Protein AF-A0A653CMA5-F1 (afdb_monomer)

Secondary structure (DSSP, 8-state):
--------PPPPHHHHHHHHHHHHHHTT-S-HHHHHHHTGGG-S-HHHHHHHHHHHHHTHHHHHHHHHHHTHHHHTTTS-HHHHHHHHHHHHHS-S-----SHHHHHHHHTHHHHHHHHHHTTS----------PPP------PPP----------------------------

Organism: Callosobruchus maculatus (NCBI:txid64391)

Sequence (174 aa):
MFESKQPKRRLARLYKVAAIIAKEYSEGLGSIKQLVYAKRDKHPRIQALYALVNTLYQRKDEIQRLLKKTQLLESESRADPWVIKILITELLYGKKVLSGQTKIEQTIKGYEQIFKAHLSDSIEVPVKAVICLSSPKTQTSPKWPQCCTKALRCCQLTRNRLPRPSAFCCFSVF

Solvent-accessible surface area (backbone atoms only — not comparable to full-atom values): 11597 Å² total; per-residue (Å²): 133,83,80,76,78,72,70,94,51,77,78,61,68,66,54,58,53,36,21,52,44,48,50,42,44,75,72,62,78,54,54,70,67,58,52,46,60,75,42,41,92,80,43,85,63,49,69,61,42,45,52,53,46,50,52,41,63,77,41,43,70,60,54,52,50,50,45,64,74,64,44,54,64,71,81,42,68,89,54,61,70,49,44,52,55,52,53,53,38,34,46,75,74,55,80,58,66,76,88,53,67,32,70,69,46,40,52,55,56,69,43,45,64,59,55,52,51,56,54,57,66,67,63,70,65,84,76,74,76,82,77,80,76,84,76,85,87,83,88,83,85,83,88,82,84,86,83,87,84,90,83,84,88,81,84,83,87,78,89,86,82,89,80,88,86,90,79,91,79,88,87,80,90,132

pLDDT: mean 72.75, std 22.58, range [31.31, 95.81]

Mean predicted aligned error: 16.07 Å

Radius of gyration: 32.14 Å; Cα contacts (8 Å, |Δi|>4): 97; chains: 1; bounding box: 60×96×65 Å

Foldseek 3Di:
DPPPPQPQDDDDLLLVLLLVLLVCVVVVVDDSLVSLVVCCVSDVCSVVSSVLSVQLVVCVVLLVVLCVVVVVCVVCVPDDPSSLSSLLSCCPPNPVDDPCNHPSNVVSVVCSVVSVVVVVVVPPDPPPDPPDPPDDDDDDDDDDDDDDDDDDDDDDDDDDDDDDDDDDDDDDDD

Structure (mmCIF, N/CA/C/O backbone):
data_AF-A0A653CMA5-F1
#
_entry.id   AF-A0A653CMA5-F1
#
loop_
_atom_site.group_PDB
_atom_site.id
_atom_site.type_symbol
_atom_site.label_atom_id
_atom_site.label_alt_id
_atom_site.label_comp_id
_atom_site.label_asym_id
_atom_site.label_entity_id
_atom_site.label_seq_id
_atom_site.pdbx_PDB_ins_code
_atom_site.Cartn_x
_atom_site.Cartn_y
_atom_site.Cartn_z
_atom_site.occupancy
_atom_site.B_iso_or_equiv
_atom_site.auth_seq_id
_atom_site.auth_comp_id
_atom_site.auth_asym_id
_atom_site.auth_atom_id
_atom_site.pdbx_PDB_model_num
ATOM 1 N N . MET A 1 1 ? 6.254 25.651 26.581 1.00 41.69 1 MET A N 1
ATOM 2 C CA . MET A 1 1 ? 5.840 24.591 25.636 1.00 41.69 1 MET A CA 1
ATOM 3 C C . MET A 1 1 ? 6.745 24.670 24.417 1.00 41.69 1 MET A C 1
ATOM 5 O O . MET A 1 1 ? 6.652 25.636 23.674 1.00 41.69 1 MET A O 1
ATOM 9 N N . PHE A 1 2 ? 7.687 23.738 24.262 1.00 43.44 2 PHE A N 1
ATOM 10 C CA . PHE A 1 2 ? 8.513 23.672 23.054 1.00 43.44 2 PHE A CA 1
ATOM 11 C C . PHE A 1 2 ? 7.714 22.950 21.971 1.00 43.44 2 PHE A C 1
ATOM 13 O O . PHE A 1 2 ? 7.628 21.724 21.969 1.00 43.44 2 PHE A O 1
ATOM 20 N N . GLU A 1 3 ? 7.118 23.721 21.064 1.00 57.62 3 GLU A N 1
ATOM 21 C CA . GLU A 1 3 ? 6.621 23.209 19.790 1.00 57.62 3 GLU A CA 1
ATOM 22 C C . GLU A 1 3 ? 7.835 22.656 19.030 1.00 57.62 3 GLU A C 1
ATOM 24 O O . GLU A 1 3 ? 8.619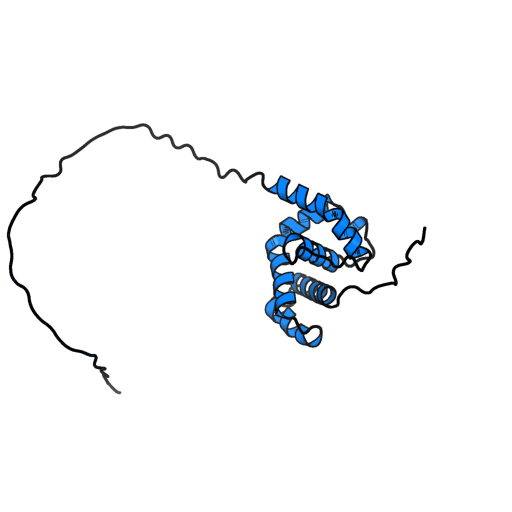 23.395 18.427 1.00 57.62 3 GLU A O 1
ATOM 29 N N . SER A 1 4 ? 8.074 21.349 19.148 1.00 55.41 4 SER A N 1
ATOM 30 C CA . SER A 1 4 ? 9.191 20.692 18.478 1.00 55.41 4 SER A CA 1
ATOM 31 C C . SER A 1 4 ? 8.911 20.691 16.978 1.00 55.41 4 SER A C 1
ATOM 33 O O . SER A 1 4 ? 8.227 19.819 16.447 1.00 55.41 4 SER A O 1
ATOM 35 N N . LYS A 1 5 ? 9.431 21.713 16.285 1.00 54.72 5 LYS A N 1
ATOM 36 C CA . LYS A 1 5 ? 9.438 21.818 14.823 1.00 54.72 5 LYS A CA 1
ATOM 37 C C . LYS A 1 5 ? 10.124 20.571 14.264 1.00 54.72 5 LYS A C 1
ATOM 39 O O . LYS A 1 5 ? 11.346 20.511 14.152 1.00 54.72 5 LYS A O 1
ATOM 44 N N . GLN A 1 6 ? 9.332 19.548 13.951 1.00 60.69 6 GLN A N 1
ATOM 45 C CA . GLN A 1 6 ? 9.844 18.315 13.372 1.00 60.69 6 GLN A CA 1
ATOM 46 C C . GLN A 1 6 ? 10.522 18.672 12.042 1.00 60.69 6 GLN A C 1
ATOM 48 O O . GLN A 1 6 ? 9.895 19.326 11.197 1.00 60.69 6 GLN A O 1
ATOM 53 N N . PRO A 1 7 ? 11.797 18.296 11.831 1.00 58.75 7 PRO A N 1
ATOM 54 C CA . PRO A 1 7 ? 12.477 18.581 10.578 1.00 58.75 7 PRO A CA 1
ATOM 55 C C . PRO A 1 7 ? 11.685 17.955 9.429 1.00 58.75 7 PRO A C 1
ATOM 57 O O . PRO A 1 7 ? 11.142 16.858 9.570 1.00 58.75 7 PRO A O 1
ATOM 60 N N . LYS A 1 8 ? 11.614 18.647 8.284 1.00 63.66 8 LYS A N 1
ATOM 61 C CA . LYS A 1 8 ? 10.896 18.194 7.080 1.00 63.66 8 LYS A CA 1
ATOM 62 C C . LYS A 1 8 ? 11.462 16.851 6.605 1.00 63.66 8 LYS A C 1
ATOM 64 O O . LYS A 1 8 ? 12.399 16.795 5.809 1.00 63.66 8 LYS A O 1
ATOM 69 N N . ARG A 1 9 ? 10.904 15.753 7.113 1.00 73.06 9 ARG A N 1
ATOM 70 C CA . ARG A 1 9 ? 11.406 14.402 6.874 1.00 73.06 9 ARG A CA 1
ATOM 71 C C . ARG A 1 9 ? 10.768 13.821 5.616 1.00 73.06 9 ARG A C 1
ATOM 73 O O . ARG A 1 9 ? 9.583 14.010 5.347 1.00 73.06 9 ARG A O 1
ATOM 80 N N . ARG A 1 10 ? 11.582 13.152 4.796 1.00 75.31 10 ARG A N 1
ATOM 81 C CA . ARG A 1 10 ? 11.142 12.542 3.533 1.00 75.31 10 ARG A CA 1
ATOM 82 C C . ARG A 1 10 ? 10.562 11.153 3.805 1.00 75.31 10 ARG A C 1
ATOM 84 O O . ARG A 1 10 ? 11.148 10.390 4.564 1.00 75.31 10 ARG A O 1
ATOM 91 N N . LEU A 1 11 ? 9.453 10.827 3.137 1.00 81.44 11 LEU A N 1
ATOM 92 C CA . LEU A 1 11 ? 8.853 9.487 3.154 1.00 81.44 11 LEU A CA 1
ATOM 93 C C . LEU A 1 11 ? 9.876 8.409 2.776 1.00 81.44 11 LEU A C 1
ATOM 95 O O . LEU A 1 11 ? 10.714 8.630 1.890 1.00 81.44 11 LEU A O 1
ATOM 99 N N . ALA A 1 12 ? 9.759 7.237 3.405 1.00 85.81 12 ALA A N 1
ATOM 100 C CA . ALA A 1 12 ? 10.627 6.099 3.137 1.00 85.81 12 ALA A CA 1
ATOM 101 C C . ALA A 1 12 ? 10.606 5.714 1.647 1.00 85.81 12 ALA A C 1
ATOM 103 O O . ALA A 1 12 ? 9.557 5.680 0.999 1.00 85.81 12 ALA A O 1
ATOM 104 N N . ARG A 1 13 ? 11.788 5.389 1.103 1.00 89.00 13 ARG A N 1
ATOM 105 C CA . ARG A 1 13 ? 11.961 5.032 -0.318 1.00 89.00 13 ARG A CA 1
ATOM 106 C C . ARG A 1 13 ? 11.077 3.855 -0.735 1.00 89.00 13 ARG A C 1
ATOM 108 O O . ARG A 1 13 ? 10.571 3.852 -1.850 1.00 89.00 13 ARG A O 1
ATOM 115 N N . LEU A 1 14 ? 10.872 2.904 0.173 1.00 91.12 14 LEU A N 1
ATOM 116 C CA . LEU A 1 14 ? 10.056 1.713 -0.040 1.00 91.12 14 LEU A CA 1
ATOM 117 C C . LEU A 1 14 ? 8.625 2.063 -0.474 1.00 91.12 14 LEU A C 1
ATOM 119 O O . LEU A 1 14 ? 8.187 1.592 -1.519 1.00 91.12 14 LEU A O 1
ATOM 123 N N . TYR A 1 15 ? 7.931 2.942 0.257 1.00 91.69 15 TYR A N 1
ATOM 124 C CA . TYR A 1 15 ? 6.544 3.305 -0.060 1.00 91.69 15 TYR A CA 1
ATOM 125 C C . TYR A 1 15 ? 6.428 4.068 -1.379 1.00 91.69 15 TYR A C 1
ATOM 127 O O . TYR A 1 15 ? 5.500 3.834 -2.146 1.00 91.69 15 TYR A O 1
ATOM 135 N N . LYS A 1 16 ? 7.406 4.929 -1.687 1.00 92.00 16 LYS A N 1
ATOM 136 C CA . LYS A 1 16 ? 7.440 5.651 -2.967 1.00 92.00 16 LYS A CA 1
ATOM 137 C C . LYS A 1 16 ? 7.598 4.701 -4.150 1.00 92.00 16 LYS A C 1
ATOM 139 O O . LYS A 1 16 ? 6.896 4.838 -5.142 1.00 92.00 16 LYS A O 1
ATOM 144 N N . VAL A 1 17 ? 8.515 3.738 -4.049 1.00 94.50 17 VAL A N 1
ATOM 145 C CA . VAL A 1 17 ? 8.728 2.746 -5.113 1.00 94.50 17 VAL A CA 1
ATOM 146 C C . VAL A 1 17 ? 7.498 1.850 -5.263 1.00 94.50 17 VAL A C 1
ATOM 148 O O . VAL A 1 17 ? 7.065 1.620 -6.388 1.00 94.50 17 VAL A O 1
ATOM 151 N N . ALA A 1 18 ? 6.897 1.413 -4.153 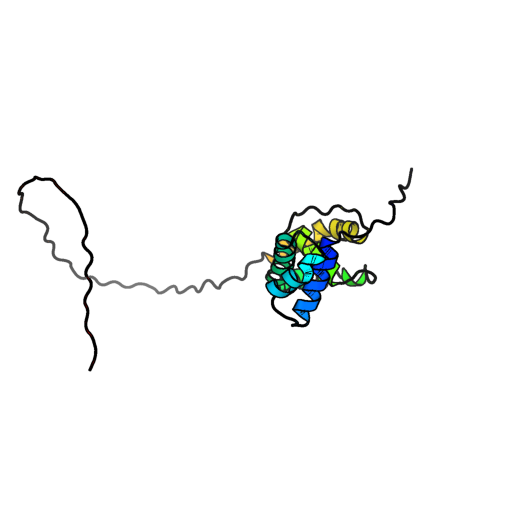1.00 94.81 18 ALA A N 1
ATOM 152 C CA . ALA A 1 18 ? 5.668 0.624 -4.171 1.00 94.81 18 ALA A CA 1
ATOM 153 C C . ALA A 1 18 ? 4.502 1.372 -4.836 1.00 94.81 18 ALA A C 1
ATOM 155 O O . ALA A 1 18 ? 3.796 0.784 -5.648 1.00 94.81 18 ALA A O 1
ATOM 156 N N . ALA A 1 19 ? 4.335 2.668 -4.554 1.00 95.19 19 ALA A N 1
ATOM 157 C CA . ALA A 1 19 ? 3.304 3.495 -5.179 1.00 95.19 19 ALA A CA 1
ATOM 158 C C . ALA A 1 19 ? 3.484 3.600 -6.700 1.00 95.19 19 ALA A C 1
ATOM 160 O O . ALA A 1 19 ? 2.514 3.464 -7.441 1.00 95.19 19 ALA A O 1
ATOM 161 N N . ILE A 1 20 ? 4.725 3.764 -7.174 1.00 95.12 20 ILE A N 1
ATOM 162 C CA . ILE A 1 20 ? 5.018 3.788 -8.614 1.00 95.12 20 ILE A CA 1
ATOM 163 C C . ILE A 1 20 ? 4.670 2.439 -9.256 1.00 95.12 20 ILE A C 1
ATOM 165 O O . ILE A 1 20 ? 4.009 2.420 -10.284 1.00 95.12 20 ILE A O 1
ATOM 169 N N . ILE A 1 21 ? 5.067 1.319 -8.641 1.00 95.81 21 ILE A N 1
ATOM 170 C CA . ILE A 1 21 ? 4.743 -0.025 -9.151 1.00 95.81 21 ILE A CA 1
ATOM 171 C C . ILE A 1 21 ? 3.227 -0.242 -9.181 1.00 95.81 21 ILE A C 1
ATOM 173 O O . ILE A 1 21 ? 2.699 -0.782 -10.149 1.00 95.81 21 ILE A O 1
ATOM 177 N N . ALA A 1 22 ? 2.519 0.179 -8.130 1.00 95.50 22 ALA A N 1
ATOM 178 C CA . ALA A 1 22 ? 1.069 0.072 -8.075 1.00 95.50 22 ALA A CA 1
ATOM 179 C C . ALA A 1 22 ? 0.419 0.872 -9.209 1.00 95.50 22 ALA A C 1
ATOM 181 O O . ALA A 1 22 ? -0.458 0.340 -9.881 1.00 95.50 22 ALA A O 1
ATOM 182 N N . LYS A 1 23 ? 0.888 2.096 -9.470 1.00 95.62 23 LYS A N 1
ATOM 183 C CA . LYS A 1 23 ? 0.424 2.911 -10.595 1.00 95.62 23 LYS A CA 1
ATOM 184 C C . LYS A 1 23 ? 0.676 2.222 -11.944 1.00 95.62 23 LYS A C 1
ATOM 186 O O . LYS A 1 23 ? -0.266 2.044 -12.703 1.00 95.62 23 LYS A O 1
ATOM 191 N N . GLU A 1 24 ? 1.899 1.759 -12.194 1.00 95.31 24 GLU A N 1
ATOM 192 C CA . GLU A 1 24 ? 2.281 1.081 -13.446 1.00 95.31 24 GLU A CA 1
ATOM 193 C C . GLU A 1 24 ? 1.477 -0.204 -13.690 1.00 95.31 24 GLU A C 1
ATOM 195 O O . GLU A 1 24 ? 1.094 -0.510 -14.818 1.00 95.31 24 GLU A O 1
ATOM 200 N N . TYR A 1 25 ? 1.171 -0.947 -12.624 1.00 95.38 25 TYR A N 1
ATOM 201 C CA . TYR A 1 25 ? 0.299 -2.114 -12.716 1.00 95.38 25 TYR A CA 1
ATOM 202 C C . TYR A 1 25 ? -1.148 -1.725 -13.039 1.00 95.38 25 TYR A C 1
ATOM 204 O O . TYR A 1 25 ? -1.798 -2.398 -13.834 1.00 95.38 25 TYR A O 1
ATOM 212 N N . SER A 1 26 ? -1.649 -0.627 -12.463 1.00 94.12 26 SER A N 1
ATOM 213 C CA . SER A 1 26 ? -2.984 -0.107 -12.782 1.00 94.12 26 SER A CA 1
ATOM 214 C C . SER A 1 26 ? -3.098 0.366 -14.231 1.00 94.12 26 SER A C 1
ATOM 216 O O . SER A 1 26 ? -4.195 0.352 -14.778 1.00 94.12 26 SER A O 1
ATOM 218 N N . GLU A 1 27 ? -1.990 0.795 -14.833 1.00 94.56 27 GLU A N 1
ATOM 219 C CA . GLU A 1 27 ? -1.891 1.196 -16.241 1.00 94.56 27 GLU A CA 1
ATOM 220 C C . GLU A 1 27 ? -1.719 -0.009 -17.187 1.00 94.56 27 GLU A C 1
ATOM 222 O O . GLU A 1 27 ? -1.778 0.152 -18.401 1.00 94.56 27 GLU A O 1
ATOM 227 N N . GLY A 1 28 ? -1.539 -1.225 -16.655 1.00 93.12 28 GLY A N 1
ATOM 228 C CA . GLY A 1 28 ? -1.433 -2.453 -17.449 1.00 93.12 28 GLY A CA 1
ATOM 229 C C . GLY A 1 28 ? -0.047 -2.719 -18.043 1.00 93.12 28 GLY A C 1
ATOM 230 O O . GLY A 1 28 ? 0.076 -3.536 -18.950 1.00 93.12 28 GLY A O 1
ATOM 231 N N . LEU A 1 29 ? 1.011 -2.083 -17.527 1.00 91.94 29 LEU A N 1
ATOM 232 C CA . LEU A 1 29 ? 2.373 -2.181 -18.076 1.00 91.94 29 LEU A CA 1
ATOM 233 C C . LEU A 1 29 ? 3.054 -3.551 -17.870 1.00 91.94 29 LEU A C 1
ATOM 235 O O . LEU A 1 29 ? 4.158 -3.772 -18.364 1.00 91.94 29 LEU A O 1
ATOM 239 N N . GLY A 1 30 ? 2.432 -4.477 -17.133 1.00 92.62 30 GLY A N 1
ATOM 240 C CA . GLY A 1 30 ? 2.934 -5.839 -16.954 1.00 92.62 30 GLY A CA 1
ATOM 241 C C . GLY A 1 30 ? 2.445 -6.513 -15.674 1.00 92.62 30 GLY A C 1
ATOM 242 O O . GLY A 1 30 ? 1.593 -5.996 -14.952 1.00 92.62 30 GLY A O 1
ATOM 243 N N . SER A 1 31 ? 3.006 -7.685 -15.366 1.00 94.44 31 SER A N 1
ATOM 244 C CA . SER A 1 31 ? 2.698 -8.394 -14.118 1.00 94.44 31 SER A CA 1
ATOM 245 C C . SER A 1 31 ? 3.405 -7.770 -12.906 1.00 94.44 31 SER A C 1
ATOM 247 O O . SER A 1 31 ? 4.514 -7.241 -13.015 1.00 94.44 31 SER A O 1
ATOM 249 N N . ILE A 1 32 ? 2.814 -7.906 -11.710 1.00 94.25 32 ILE A N 1
ATOM 250 C CA . ILE A 1 32 ? 3.384 -7.368 -10.457 1.00 94.25 32 ILE A CA 1
ATOM 251 C C . ILE A 1 32 ? 4.825 -7.856 -10.248 1.00 94.25 32 ILE A C 1
ATOM 253 O O . ILE A 1 32 ? 5.694 -7.074 -9.871 1.00 94.25 32 ILE A O 1
ATOM 257 N N . LYS A 1 33 ? 5.104 -9.139 -10.521 1.00 93.94 33 LYS A N 1
ATOM 258 C CA . LYS A 1 33 ? 6.454 -9.702 -10.371 1.00 93.94 33 LYS A CA 1
ATOM 259 C C . LYS A 1 33 ? 7.448 -8.980 -11.282 1.00 93.94 33 LYS A C 1
ATOM 261 O O . LYS A 1 33 ? 8.463 -8.500 -10.788 1.00 93.94 33 LYS A O 1
ATOM 266 N N . GLN A 1 34 ? 7.140 -8.851 -12.574 1.00 95.81 34 GLN A N 1
ATOM 267 C CA . GLN A 1 34 ? 8.016 -8.180 -13.543 1.00 95.81 34 GLN A CA 1
ATOM 268 C C . GLN A 1 34 ? 8.305 -6.730 -13.140 1.00 95.81 34 GLN A C 1
ATOM 270 O O . GLN A 1 34 ? 9.468 -6.336 -13.094 1.00 95.81 34 GLN A O 1
ATOM 275 N N . LEU A 1 35 ? 7.273 -5.967 -12.767 1.00 95.06 35 LEU A N 1
ATOM 276 C CA . LEU A 1 35 ? 7.422 -4.565 -12.364 1.00 95.06 35 LEU A CA 1
ATOM 277 C C . LEU A 1 35 ? 8.270 -4.408 -11.094 1.00 95.06 35 LEU A C 1
ATOM 279 O O . LEU A 1 35 ? 9.089 -3.495 -10.991 1.00 95.06 35 LEU A O 1
ATOM 283 N N . VAL A 1 36 ? 8.120 -5.319 -10.130 1.00 95.12 36 VAL A N 1
ATOM 284 C CA . VAL A 1 36 ? 8.928 -5.318 -8.905 1.00 95.12 36 VAL A CA 1
ATOM 285 C C . VAL A 1 36 ? 10.397 -5.642 -9.211 1.00 95.12 36 VAL A C 1
ATOM 287 O O . VAL A 1 36 ? 11.284 -4.951 -8.707 1.00 95.12 36 VAL A O 1
ATOM 290 N N . TYR A 1 37 ? 10.672 -6.641 -10.057 1.00 93.81 37 TYR A N 1
ATOM 291 C CA . TYR A 1 37 ? 12.044 -6.984 -10.455 1.00 93.81 37 TYR A CA 1
ATOM 292 C C . TYR A 1 37 ? 12.704 -5.885 -11.297 1.00 93.81 37 TYR A C 1
ATOM 294 O O . TYR A 1 37 ? 13.875 -5.589 -11.075 1.00 93.81 37 TYR A O 1
ATOM 302 N N . ALA A 1 38 ? 11.953 -5.206 -12.169 1.00 92.94 38 ALA A N 1
ATOM 303 C CA . ALA A 1 38 ? 12.442 -4.063 -12.944 1.00 92.94 38 ALA A CA 1
ATOM 304 C C . ALA A 1 38 ? 12.876 -2.874 -12.063 1.00 92.94 38 ALA A C 1
ATOM 306 O O . ALA A 1 38 ? 13.652 -2.022 -12.485 1.00 92.94 38 ALA A O 1
ATOM 307 N N . LYS A 1 39 ? 12.386 -2.795 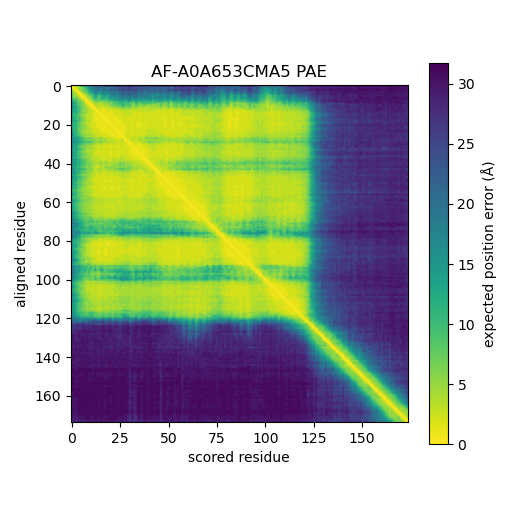-10.819 1.00 92.06 39 LYS A N 1
ATOM 308 C CA . LYS A 1 39 ? 12.717 -1.726 -9.859 1.00 92.06 39 LYS A CA 1
ATOM 309 C C . LYS A 1 39 ? 13.747 -2.166 -8.817 1.00 92.06 39 LYS A C 1
ATOM 311 O O . LYS A 1 39 ? 13.950 -1.438 -7.841 1.00 92.06 39 LYS A O 1
ATOM 316 N N . ARG A 1 40 ? 14.400 -3.320 -9.002 1.00 89.12 40 ARG A N 1
ATOM 317 C CA . ARG A 1 40 ? 15.391 -3.879 -8.065 1.00 89.12 40 ARG A CA 1
ATOM 318 C C . ARG A 1 40 ? 16.501 -2.886 -7.717 1.00 89.12 40 ARG A C 1
ATOM 320 O O . ARG A 1 40 ? 16.865 -2.779 -6.549 1.00 89.12 40 ARG A O 1
ATOM 327 N N . ASP A 1 41 ? 16.957 -2.096 -8.684 1.00 87.69 41 ASP A N 1
ATOM 328 C CA . ASP A 1 41 ? 18.027 -1.108 -8.477 1.00 87.69 41 ASP A CA 1
ATOM 329 C C . ASP A 1 41 ? 17.596 0.045 -7.557 1.00 87.69 41 ASP A C 1
ATOM 331 O O . ASP A 1 41 ? 18.411 0.686 -6.893 1.00 87.69 41 ASP A O 1
ATOM 335 N N . LYS A 1 42 ? 16.285 0.310 -7.460 1.00 88.06 42 LYS A N 1
ATOM 336 C CA . LYS A 1 42 ? 15.749 1.396 -6.628 1.00 88.06 42 LYS A CA 1
ATOM 337 C C . LYS A 1 42 ? 15.663 1.017 -5.155 1.00 88.06 42 LYS A C 1
ATOM 339 O O . LYS A 1 42 ? 15.752 1.917 -4.308 1.00 88.06 42 LYS A O 1
ATOM 344 N N . HIS A 1 43 ? 15.441 -0.262 -4.838 1.00 87.31 43 HIS A N 1
ATOM 345 C CA . HIS A 1 43 ? 15.305 -0.731 -3.461 1.00 87.31 43 HIS A CA 1
ATOM 346 C C . HIS A 1 43 ? 15.658 -2.224 -3.301 1.00 87.31 43 HIS A C 1
ATOM 348 O O . HIS A 1 43 ? 15.050 -3.067 -3.958 1.00 87.31 43 HIS A O 1
ATOM 354 N N . PRO A 1 44 ? 16.532 -2.589 -2.342 1.00 88.62 44 PRO A N 1
ATOM 355 C CA . PRO A 1 44 ? 17.017 -3.965 -2.201 1.00 88.62 44 PRO A CA 1
ATOM 356 C C . PRO A 1 44 ? 15.966 -4.947 -1.656 1.00 88.62 44 PRO A C 1
ATOM 358 O O . PRO A 1 44 ? 16.048 -6.147 -1.904 1.00 88.62 44 PRO A O 1
ATOM 361 N N . ARG A 1 45 ? 14.951 -4.476 -0.911 1.00 91.12 45 ARG A N 1
ATOM 362 C CA . ARG A 1 45 ? 13.907 -5.350 -0.331 1.00 91.12 45 ARG A CA 1
ATOM 363 C C . ARG A 1 45 ? 12.781 -5.635 -1.328 1.00 91.12 45 ARG A C 1
ATOM 365 O O . ARG A 1 45 ? 11.686 -5.092 -1.202 1.00 91.12 45 ARG A O 1
ATOM 372 N N . ILE A 1 46 ? 13.066 -6.494 -2.299 1.00 92.94 46 ILE A N 1
ATOM 373 C CA . ILE A 1 46 ? 12.144 -6.889 -3.377 1.00 92.94 46 ILE A CA 1
ATOM 374 C C . ILE A 1 46 ? 10.903 -7.600 -2.815 1.00 92.94 46 ILE A C 1
ATOM 376 O O . ILE A 1 46 ? 9.776 -7.267 -3.171 1.00 92.94 46 ILE A O 1
ATOM 380 N N . GLN A 1 47 ? 11.099 -8.532 -1.878 1.00 91.94 47 GLN A N 1
ATOM 381 C CA . GLN A 1 47 ? 10.009 -9.308 -1.272 1.00 91.94 47 GLN A CA 1
ATOM 382 C C . GLN A 1 47 ? 8.984 -8.418 -0.558 1.00 91.94 47 GLN A C 1
ATOM 384 O O . GLN A 1 47 ? 7.784 -8.634 -0.687 1.00 91.94 47 GLN A O 1
ATOM 389 N N . ALA A 1 48 ? 9.452 -7.382 0.146 1.00 91.38 48 ALA A N 1
ATOM 390 C CA . ALA A 1 48 ? 8.575 -6.440 0.837 1.00 91.38 48 ALA A CA 1
ATOM 391 C C . ALA A 1 48 ? 7.747 -5.596 -0.146 1.00 91.38 48 ALA A C 1
ATOM 393 O O . ALA A 1 48 ? 6.567 -5.365 0.098 1.00 91.38 48 ALA A O 1
ATOM 394 N N . LEU A 1 49 ? 8.345 -5.168 -1.266 1.00 93.75 49 LEU A N 1
ATOM 395 C CA . LEU A 1 49 ? 7.621 -4.457 -2.325 1.00 93.75 49 LEU A CA 1
ATOM 396 C C . LEU A 1 49 ? 6.553 -5.348 -2.959 1.00 93.75 49 LEU A C 1
ATOM 398 O O . LEU A 1 49 ? 5.414 -4.918 -3.112 1.00 93.75 49 LEU A O 1
ATOM 402 N N . TYR A 1 50 ? 6.915 -6.591 -3.287 1.00 94.56 50 TYR A N 1
ATOM 403 C CA . TYR A 1 50 ? 5.978 -7.556 -3.849 1.00 94.56 50 TYR A CA 1
ATOM 404 C C . TYR A 1 50 ? 4.807 -7.815 -2.901 1.00 94.56 50 TYR A C 1
ATOM 406 O O . TYR A 1 50 ? 3.660 -7.701 -3.321 1.00 94.56 50 TYR A O 1
ATOM 414 N N . ALA A 1 51 ? 5.090 -8.100 -1.625 1.00 94.19 51 ALA A N 1
ATOM 415 C CA . ALA A 1 51 ? 4.064 -8.350 -0.620 1.00 94.19 51 ALA A CA 1
ATOM 416 C C . ALA A 1 51 ? 3.089 -7.171 -0.506 1.00 94.19 51 ALA A C 1
ATOM 418 O O . ALA A 1 51 ? 1.887 -7.382 -0.590 1.00 94.19 51 ALA A O 1
ATOM 419 N N . LEU A 1 52 ? 3.601 -5.942 -0.405 1.00 93.88 52 LEU A N 1
ATOM 420 C CA . LEU A 1 52 ? 2.787 -4.729 -0.286 1.00 93.88 52 LEU A CA 1
ATOM 421 C C . LEU A 1 52 ? 1.876 -4.470 -1.482 1.00 93.88 52 LEU A C 1
ATOM 423 O O . LEU A 1 52 ? 0.698 -4.163 -1.323 1.00 93.88 52 LEU A O 1
ATOM 427 N N . VAL A 1 53 ? 2.428 -4.551 -2.692 1.00 95.19 53 VAL A N 1
ATOM 428 C CA . VAL A 1 53 ? 1.642 -4.296 -3.903 1.00 95.19 53 VAL A CA 1
ATOM 429 C C . VAL A 1 53 ? 0.616 -5.411 -4.095 1.00 95.19 53 VAL A C 1
ATOM 431 O O . VAL A 1 53 ? -0.534 -5.147 -4.433 1.00 95.19 53 VAL A O 1
ATOM 434 N N . ASN A 1 54 ? 1.000 -6.658 -3.826 1.00 95.44 54 ASN A N 1
ATOM 435 C CA . ASN A 1 54 ? 0.100 -7.794 -3.936 1.00 95.44 54 ASN A CA 1
ATOM 436 C C . ASN A 1 54 ? -1.062 -7.712 -2.929 1.00 95.44 54 ASN A C 1
ATOM 438 O O . ASN A 1 54 ? -2.208 -7.910 -3.322 1.00 95.44 54 ASN A O 1
ATOM 442 N N . THR A 1 55 ? -0.809 -7.363 -1.662 1.00 94.50 55 THR A N 1
ATOM 443 C CA . THR A 1 55 ? -1.879 -7.210 -0.659 1.00 94.50 55 THR A CA 1
ATOM 444 C C . THR A 1 55 ? -2.820 -6.051 -0.978 1.00 94.50 55 THR A C 1
ATOM 446 O O . THR A 1 55 ? -4.030 -6.199 -0.807 1.00 94.50 55 THR A O 1
ATOM 449 N N . LEU A 1 56 ? -2.298 -4.938 -1.508 1.00 95.00 56 LEU A N 1
ATOM 450 C CA . LEU A 1 56 ? -3.115 -3.820 -1.992 1.00 95.00 56 LEU A CA 1
ATOM 451 C C . LEU A 1 56 ? -4.125 -4.296 -3.044 1.00 95.00 56 LEU A C 1
ATOM 453 O O . LEU A 1 56 ? -5.308 -3.978 -2.951 1.00 95.00 56 LEU A O 1
ATOM 457 N N . TYR A 1 57 ? -3.674 -5.072 -4.033 1.00 94.50 57 TYR A N 1
ATOM 458 C CA . TYR A 1 57 ? -4.544 -5.538 -5.114 1.00 94.50 57 TYR A CA 1
ATOM 459 C C . TYR A 1 57 ? -5.496 -6.657 -4.702 1.00 94.50 57 TYR A C 1
ATOM 461 O O . TYR A 1 57 ? -6.626 -6.690 -5.187 1.00 94.50 57 TYR A O 1
ATOM 469 N N . GLN A 1 58 ? -5.090 -7.522 -3.771 1.00 93.62 58 GLN A N 1
ATOM 470 C CA . GLN A 1 58 ? -5.975 -8.530 -3.184 1.00 93.62 58 GLN A CA 1
ATOM 471 C C . GLN A 1 58 ? -7.172 -7.904 -2.458 1.00 93.62 58 GLN A C 1
ATOM 473 O O . GLN A 1 58 ? -8.253 -8.482 -2.463 1.00 93.62 58 GLN A O 1
ATOM 478 N N . ARG A 1 59 ? -6.992 -6.723 -1.854 1.00 92.12 59 ARG A N 1
ATOM 479 C CA . ARG A 1 59 ? -8.016 -6.029 -1.054 1.00 92.12 59 ARG A CA 1
ATOM 480 C C . ARG A 1 59 ? -8.402 -4.668 -1.626 1.00 92.12 59 ARG A C 1
ATOM 482 O O . ARG A 1 59 ? -8.809 -3.764 -0.893 1.00 92.12 59 ARG A O 1
ATOM 489 N N . LYS A 1 60 ? -8.289 -4.512 -2.946 1.00 92.25 60 LYS A N 1
ATOM 490 C CA . LYS A 1 60 ? -8.531 -3.234 -3.632 1.00 92.25 60 LYS A CA 1
ATOM 491 C C . LYS A 1 60 ? -9.922 -2.665 -3.323 1.00 92.25 60 LYS A C 1
ATOM 493 O O . LYS A 1 60 ? -10.052 -1.464 -3.101 1.00 92.25 60 LYS A O 1
ATOM 498 N N . ASP A 1 61 ? -10.933 -3.532 -3.243 1.00 90.25 61 ASP A N 1
ATOM 499 C CA . ASP A 1 61 ? -12.333 -3.138 -3.073 1.00 90.25 61 ASP A CA 1
ATOM 500 C C . ASP A 1 61 ? -12.620 -2.686 -1.633 1.00 90.25 61 ASP A C 1
ATOM 502 O O . ASP A 1 61 ? -13.383 -1.747 -1.403 1.00 90.25 61 ASP A O 1
ATOM 506 N N . GLU A 1 62 ? -11.979 -3.312 -0.638 1.00 90.50 62 GLU A N 1
ATOM 507 C CA . GLU A 1 62 ? -12.008 -2.855 0.759 1.00 90.50 62 GLU A CA 1
ATOM 508 C C . GLU A 1 62 ? -11.368 -1.466 0.877 1.00 90.50 62 GLU A C 1
ATOM 510 O O . GLU A 1 62 ? -11.986 -0.531 1.386 1.00 90.50 62 GLU A O 1
ATOM 515 N N . ILE A 1 63 ? -10.164 -1.297 0.324 1.00 91.75 63 ILE A N 1
ATOM 516 C CA . ILE A 1 63 ? -9.407 -0.042 0.405 1.00 91.75 63 ILE A CA 1
ATOM 517 C C . ILE A 1 63 ? -10.133 1.091 -0.328 1.00 91.75 63 ILE A C 1
ATOM 519 O O . ILE A 1 63 ? -10.195 2.213 0.172 1.00 91.75 63 ILE A O 1
ATOM 523 N N . GLN A 1 64 ? -10.730 0.815 -1.488 1.00 90.88 64 GLN A N 1
ATOM 524 C CA . GLN A 1 64 ? -11.500 1.812 -2.227 1.00 90.88 64 GLN A CA 1
ATOM 525 C C . GLN A 1 64 ? -12.761 2.241 -1.466 1.00 90.88 64 GLN A C 1
ATOM 527 O O . GLN A 1 64 ? -13.096 3.426 -1.473 1.00 90.88 64 GLN A O 1
ATOM 532 N N . ARG A 1 65 ? -13.448 1.315 -0.784 1.00 90.00 65 ARG A N 1
ATOM 533 C CA . ARG A 1 65 ? -14.592 1.652 0.081 1.00 90.00 65 ARG A CA 1
ATOM 534 C C . ARG A 1 65 ? -14.168 2.517 1.262 1.00 90.00 65 ARG A C 1
ATOM 536 O O . ARG A 1 65 ? -14.831 3.515 1.531 1.00 90.00 65 ARG A O 1
ATOM 543 N N . LEU A 1 66 ? -13.052 2.187 1.914 1.00 89.50 66 LEU A N 1
ATOM 544 C CA . LEU A 1 66 ? -12.501 2.999 3.001 1.00 89.50 66 LEU A CA 1
A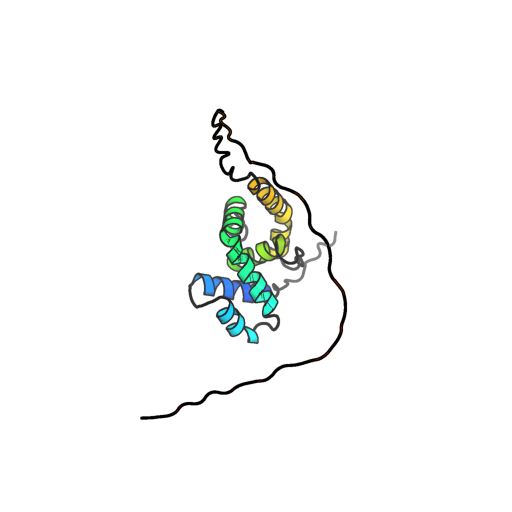TOM 545 C C . LEU A 1 66 ? -12.176 4.418 2.529 1.00 89.50 66 LEU A C 1
ATOM 547 O O . LEU A 1 66 ? -12.609 5.374 3.160 1.00 89.50 66 LEU A O 1
ATOM 551 N N . LEU A 1 67 ? -11.497 4.557 1.387 1.00 89.12 67 LEU A N 1
ATOM 552 C CA . LEU A 1 67 ? -11.140 5.865 0.830 1.00 89.12 67 LEU A CA 1
ATOM 553 C C . LEU A 1 67 ? -12.357 6.730 0.482 1.00 89.12 67 LEU A C 1
ATOM 555 O O . LEU A 1 67 ? -12.304 7.942 0.668 1.00 89.12 67 LEU A O 1
ATOM 559 N N . LYS A 1 68 ? -13.448 6.120 -0.001 1.00 88.31 68 LYS A N 1
ATOM 560 C CA . LYS A 1 68 ? -14.707 6.833 -0.267 1.00 88.31 68 LYS A CA 1
ATOM 561 C C . LYS A 1 68 ? -15.372 7.324 1.020 1.00 88.31 68 LYS A C 1
ATOM 563 O O . LYS A 1 68 ? -15.867 8.442 1.044 1.00 88.31 68 LYS A O 1
ATOM 568 N N . LYS A 1 69 ? -15.377 6.503 2.076 1.00 85.38 69 LYS A N 1
ATOM 569 C CA . LYS A 1 69 ? -15.994 6.851 3.367 1.00 85.38 69 LYS A CA 1
ATOM 570 C C . LYS A 1 69 ? -15.233 7.952 4.098 1.00 85.38 69 LYS A C 1
ATOM 572 O O . LYS A 1 69 ? -15.849 8.837 4.671 1.00 85.38 69 LYS A O 1
ATOM 577 N N . THR A 1 70 ? -13.904 7.891 4.087 1.00 84.12 70 THR A N 1
ATOM 578 C CA . THR A 1 70 ? -13.075 8.828 4.854 1.00 84.12 70 THR A CA 1
ATOM 579 C C . THR A 1 70 ? -12.747 10.115 4.107 1.00 84.12 70 THR A C 1
ATOM 581 O O . THR A 1 70 ? -12.152 11.001 4.711 1.00 84.12 70 THR A O 1
ATOM 584 N N . GLN A 1 71 ? -13.072 10.210 2.808 1.00 81.69 71 GLN A N 1
ATOM 585 C CA . GLN A 1 71 ? -12.726 11.349 1.940 1.00 81.69 71 GLN A CA 1
ATOM 586 C C . GLN A 1 71 ? -11.247 11.770 2.078 1.00 81.69 71 GLN A C 1
ATOM 588 O O . GLN A 1 71 ? -10.869 12.927 1.909 1.00 81.69 71 GLN A O 1
ATOM 593 N N . LEU A 1 72 ? -10.365 10.805 2.375 1.00 81.38 72 LEU A N 1
ATOM 594 C CA . LEU A 1 72 ? -8.974 11.068 2.764 1.00 81.38 72 LEU A CA 1
ATOM 595 C C . LEU A 1 72 ? -8.144 11.715 1.644 1.00 81.38 72 LEU A C 1
ATOM 597 O O . LEU A 1 72 ? -7.120 12.345 1.887 1.00 81.38 72 LEU A O 1
ATOM 601 N N . LEU A 1 73 ? -8.575 11.521 0.400 1.00 77.38 73 LEU A N 1
ATOM 602 C CA . LEU A 1 73 ? -7.956 12.111 -0.784 1.00 77.38 73 LEU A CA 1
ATOM 6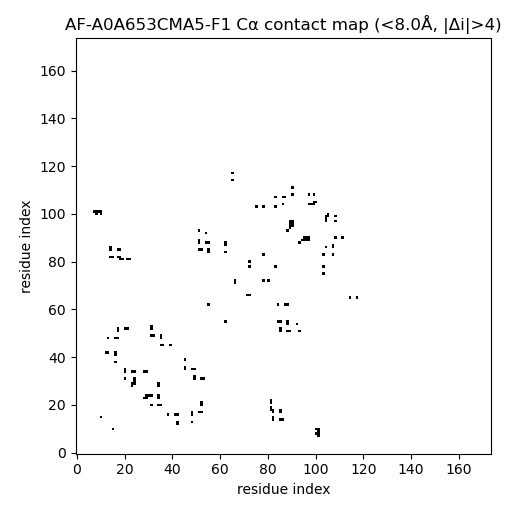03 C C . LEU A 1 73 ? -8.240 13.615 -0.896 1.00 77.38 73 LEU A C 1
ATOM 605 O O . LEU A 1 73 ? -7.423 14.343 -1.451 1.00 77.38 73 LEU A O 1
ATOM 609 N N . GLU A 1 74 ? -9.373 14.074 -0.364 1.00 75.12 74 GLU A N 1
ATOM 610 C CA . GLU A 1 74 ? -9.781 15.481 -0.403 1.00 75.12 74 GLU A CA 1
ATOM 611 C C . GLU A 1 74 ? -9.052 16.286 0.678 1.00 75.12 74 GLU A C 1
ATOM 613 O O . GLU A 1 74 ? -8.580 17.393 0.418 1.00 75.12 74 GLU A O 1
ATOM 618 N N . SER A 1 75 ? -8.868 15.698 1.865 1.00 71.56 75 SER A N 1
ATOM 619 C CA . SER A 1 75 ? -8.157 16.343 2.975 1.00 71.56 75 SER A CA 1
ATOM 620 C C . SER A 1 75 ? -6.657 16.527 2.711 1.00 71.56 75 SER A C 1
ATOM 622 O O . SER A 1 75 ? -6.073 17.535 3.109 1.00 71.56 75 SER A O 1
ATOM 624 N N . GLU A 1 76 ? -6.023 15.595 1.993 1.00 72.88 76 GLU A N 1
ATOM 625 C CA . GLU A 1 76 ? -4.586 15.609 1.691 1.00 72.88 76 GLU A CA 1
ATOM 626 C C . GLU A 1 76 ? -4.309 15.728 0.179 1.00 72.88 76 GLU A C 1
ATOM 628 O O . GLU A 1 76 ? -3.495 14.994 -0.380 1.00 72.88 76 GLU A O 1
ATOM 633 N N . SER A 1 77 ? -4.930 16.713 -0.485 1.00 69.62 77 SER A N 1
ATOM 634 C CA . SER A 1 77 ? -4.822 16.968 -1.941 1.00 69.62 77 SER A CA 1
ATOM 635 C C . SER A 1 77 ? -3.382 17.037 -2.500 1.00 69.62 77 SER A C 1
ATOM 637 O O . SER A 1 77 ? -3.148 16.813 -3.685 1.00 69.62 77 SER A O 1
ATOM 639 N N . ARG A 1 78 ? -2.377 17.318 -1.658 1.00 76.56 78 ARG A N 1
ATOM 640 C CA . ARG A 1 78 ? -0.961 17.410 -2.069 1.00 76.56 78 ARG A CA 1
ATOM 641 C C . ARG A 1 78 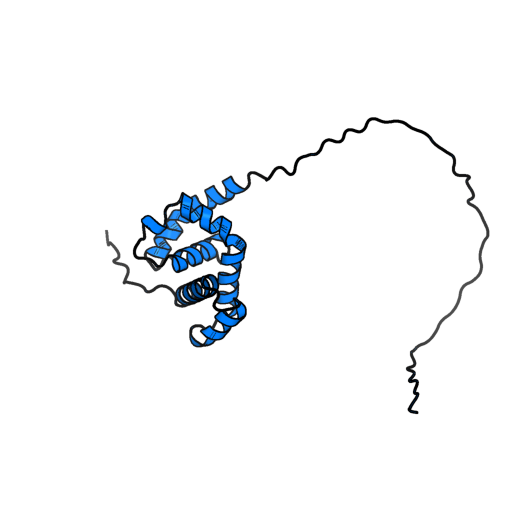? -0.227 16.067 -2.108 1.00 76.56 78 ARG A C 1
ATOM 643 O O . ARG A 1 78 ? 0.891 16.011 -2.621 1.00 76.56 78 ARG A O 1
ATOM 650 N N . ALA A 1 79 ? -0.783 15.022 -1.505 1.00 81.88 79 ALA A N 1
ATOM 651 C CA . ALA A 1 79 ? -0.151 13.714 -1.428 1.00 81.88 79 ALA A CA 1
ATOM 652 C C . ALA A 1 79 ? -0.545 12.846 -2.628 1.00 81.88 79 ALA A C 1
ATOM 654 O O . ALA A 1 79 ? -1.669 12.894 -3.117 1.00 81.88 79 ALA A O 1
ATOM 655 N N . ASP A 1 80 ? 0.392 12.021 -3.100 1.00 88.06 80 ASP A N 1
ATOM 656 C CA . ASP A 1 80 ? 0.098 11.093 -4.187 1.00 88.06 80 ASP A CA 1
ATOM 657 C C . ASP A 1 80 ? -0.919 10.026 -3.718 1.00 88.06 80 ASP A C 1
ATOM 659 O O . ASP A 1 80 ? -0.703 9.375 -2.685 1.00 88.06 80 ASP A O 1
ATOM 663 N N . PRO A 1 81 ? -2.018 9.811 -4.463 1.00 90.75 81 PRO A N 1
ATOM 664 C CA . PRO A 1 81 ? -3.103 8.927 -4.046 1.00 90.75 81 PRO A CA 1
ATOM 665 C C . PRO A 1 81 ? -2.665 7.461 -3.921 1.00 90.75 81 PRO A C 1
ATOM 667 O O . PRO A 1 81 ? -3.219 6.710 -3.114 1.00 90.75 81 PRO A O 1
ATOM 670 N N . TRP A 1 82 ? -1.662 7.028 -4.691 1.00 93.12 82 TRP A N 1
ATOM 671 C CA . TRP A 1 82 ? -1.138 5.665 -4.616 1.00 93.12 82 TRP A CA 1
ATOM 672 C C . TRP A 1 82 ? -0.292 5.458 -3.367 1.00 93.12 82 TRP A C 1
ATOM 674 O O . TRP A 1 82 ? -0.364 4.395 -2.749 1.00 93.12 82 TRP A O 1
ATOM 684 N N . VAL A 1 83 ? 0.452 6.481 -2.941 1.00 92.81 83 VAL A N 1
ATOM 685 C CA . VAL A 1 83 ? 1.186 6.446 -1.668 1.00 92.81 83 VAL A CA 1
ATOM 686 C C . VAL A 1 83 ? 0.222 6.267 -0.497 1.00 92.81 83 VAL A C 1
ATOM 688 O O . VAL A 1 83 ? 0.475 5.429 0.367 1.00 92.81 83 VAL A O 1
ATOM 691 N N . ILE A 1 84 ? -0.902 6.989 -0.492 1.00 92.31 84 ILE A N 1
ATOM 692 C CA . ILE A 1 84 ? -1.933 6.861 0.548 1.00 92.31 84 ILE A CA 1
ATOM 693 C C . ILE A 1 84 ? -2.477 5.426 0.598 1.00 92.31 84 ILE A C 1
ATOM 695 O O . ILE A 1 84 ? -2.489 4.811 1.663 1.00 92.31 84 ILE A O 1
ATOM 699 N N . LYS A 1 85 ? -2.859 4.857 -0.554 1.00 93.12 85 LYS A N 1
ATOM 700 C CA . LYS A 1 85 ? -3.343 3.466 -0.653 1.00 93.12 85 LYS A CA 1
ATOM 701 C C . LYS A 1 85 ? -2.348 2.463 -0.063 1.00 93.12 85 LYS A C 1
ATOM 703 O O . LYS A 1 85 ? -2.736 1.584 0.707 1.00 93.12 85 LYS A O 1
ATOM 708 N N . ILE A 1 86 ? -1.064 2.603 -0.395 1.00 94.19 86 ILE A N 1
ATOM 709 C CA . ILE A 1 86 ? -0.002 1.727 0.118 1.00 94.19 86 ILE A CA 1
ATOM 710 C C . ILE A 1 86 ? 0.161 1.877 1.636 1.00 94.19 86 ILE A C 1
ATOM 712 O O . ILE A 1 86 ? 0.276 0.873 2.335 1.00 94.19 86 ILE A O 1
ATOM 716 N N . LEU A 1 87 ? 0.138 3.105 2.160 1.00 92.44 87 LEU A N 1
ATOM 717 C CA . LEU A 1 87 ? 0.277 3.355 3.598 1.00 92.44 87 LEU A CA 1
ATOM 718 C C . LEU A 1 87 ? -0.899 2.787 4.402 1.00 92.44 87 LEU A C 1
ATOM 720 O O . LEU A 1 87 ? -0.676 2.182 5.449 1.00 92.44 87 LEU A O 1
ATOM 724 N N . ILE A 1 88 ? -2.127 2.918 3.894 1.00 92.38 88 ILE A N 1
ATOM 725 C CA . ILE A 1 88 ? -3.314 2.290 4.494 1.00 92.38 88 ILE A CA 1
ATOM 726 C C . ILE A 1 88 ? -3.162 0.763 4.493 1.00 92.38 88 ILE A C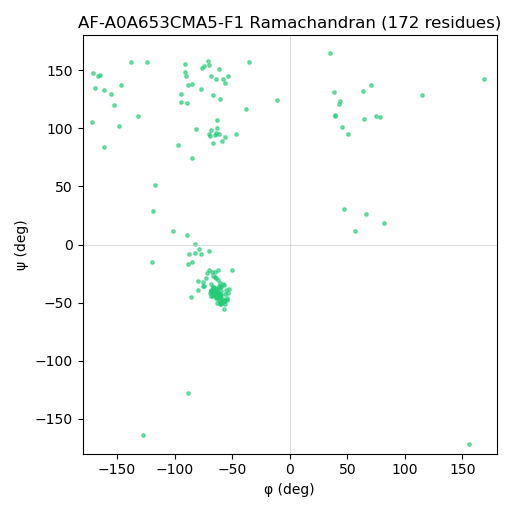 1
ATOM 728 O O . ILE A 1 88 ? -3.409 0.112 5.505 1.00 92.38 88 ILE A O 1
ATOM 732 N N . THR A 1 89 ? -2.697 0.188 3.381 1.00 93.69 89 THR A N 1
ATOM 733 C CA . THR A 1 89 ? -2.487 -1.265 3.263 1.00 93.69 89 THR A CA 1
ATOM 734 C C . THR A 1 89 ? -1.473 -1.775 4.291 1.00 93.69 89 THR A C 1
ATOM 736 O O . THR A 1 89 ? -1.725 -2.777 4.959 1.00 93.69 89 THR A O 1
ATOM 739 N N . GLU A 1 90 ? -0.345 -1.078 4.459 1.00 91.94 90 GLU A N 1
ATOM 740 C CA . GLU A 1 90 ? 0.689 -1.439 5.441 1.00 91.94 90 GLU A CA 1
ATOM 741 C C . GLU A 1 90 ? 0.172 -1.331 6.884 1.00 91.94 90 GLU A C 1
ATOM 743 O O . GLU A 1 90 ? 0.504 -2.171 7.726 1.00 91.94 90 GLU A O 1
ATOM 748 N N . LEU A 1 91 ? -0.659 -0.320 7.168 1.00 91.75 91 LEU A N 1
ATOM 749 C CA . LEU A 1 91 ? -1.249 -0.106 8.489 1.00 91.75 91 LEU A CA 1
ATOM 750 C C . LEU A 1 91 ? -2.257 -1.203 8.858 1.00 91.75 91 LEU A C 1
ATOM 752 O O . LEU A 1 91 ? -2.272 -1.656 9.998 1.00 91.75 91 LEU A O 1
ATOM 756 N N . LEU A 1 92 ? -3.085 -1.647 7.912 1.00 90.62 92 LEU A N 1
ATOM 757 C CA . LEU A 1 92 ? -4.143 -2.623 8.190 1.00 90.62 92 LEU A CA 1
ATOM 758 C C . LEU A 1 92 ? -3.652 -4.072 8.112 1.00 90.62 92 LEU A C 1
ATOM 760 O O . LEU A 1 92 ? -3.957 -4.882 8.991 1.00 90.62 92 LEU A O 1
ATOM 764 N N . TYR A 1 93 ? -2.878 -4.401 7.077 1.00 88.38 93 TYR A N 1
ATOM 765 C CA . TYR A 1 93 ? -2.549 -5.787 6.724 1.00 88.38 93 TYR A CA 1
ATOM 766 C C . TYR A 1 93 ? -1.052 -6.097 6.756 1.00 88.38 93 TYR A C 1
ATOM 768 O O . TYR A 1 93 ? -0.674 -7.266 6.727 1.00 88.38 93 TYR A O 1
ATOM 776 N N . GLY A 1 94 ? -0.204 -5.070 6.788 1.00 84.56 94 GLY A N 1
ATOM 777 C CA . GLY A 1 94 ? 1.243 -5.222 6.854 1.00 84.56 94 GLY A CA 1
ATOM 778 C C . GLY A 1 94 ? 1.739 -5.316 8.292 1.00 84.56 94 GLY A C 1
ATOM 779 O O . GLY A 1 94 ? 1.272 -6.114 9.104 1.00 84.56 94 GLY A O 1
ATOM 780 N N . LYS A 1 95 ? 2.717 -4.472 8.616 1.00 79.25 95 LYS A N 1
ATOM 781 C CA . LYS A 1 95 ? 3.377 -4.459 9.928 1.00 79.25 95 LYS A CA 1
ATOM 782 C C . LYS A 1 95 ? 2.563 -3.791 11.029 1.00 79.25 95 LYS A C 1
ATOM 784 O O . LYS A 1 95 ? 2.995 -3.832 12.175 1.00 79.25 95 LYS A O 1
ATOM 789 N N . LYS A 1 96 ? 1.442 -3.138 10.693 1.00 80.56 96 LYS A N 1
ATOM 790 C CA . LYS A 1 96 ? 0.572 -2.400 11.631 1.00 80.56 96 LYS A CA 1
ATOM 791 C C . LYS A 1 96 ? 1.270 -1.293 12.425 1.00 80.56 96 LYS A C 1
ATOM 793 O O . LYS A 1 96 ? 0.711 -0.744 13.366 1.00 80.56 96 LYS A O 1
ATOM 798 N N . VAL A 1 97 ? 2.495 -0.943 12.040 1.00 77.38 97 VAL A N 1
ATOM 799 C CA . VAL A 1 97 ? 3.297 0.093 12.679 1.00 77.38 97 VAL A CA 1
ATOM 800 C C . VAL A 1 97 ? 3.843 0.992 11.586 1.00 77.38 97 VAL A C 1
ATOM 802 O O . VAL A 1 97 ? 4.710 0.605 10.804 1.00 77.38 97 VAL A O 1
ATOM 805 N N . LEU A 1 98 ? 3.338 2.220 11.548 1.00 81.31 98 LEU A N 1
ATOM 806 C CA . LEU A 1 98 ? 3.941 3.299 10.775 1.00 81.31 98 LEU A CA 1
ATOM 807 C C . LEU A 1 98 ? 4.943 4.040 11.666 1.00 81.31 98 LEU A C 1
ATOM 809 O O . LEU A 1 98 ? 4.753 4.155 12.876 1.00 81.31 98 LEU A O 1
ATOM 813 N N . SER A 1 99 ? 6.012 4.586 11.097 1.00 74.06 99 SER A N 1
ATOM 814 C CA . SER A 1 99 ? 6.989 5.365 11.867 1.00 74.06 99 SER A CA 1
ATOM 815 C C . SER A 1 99 ? 6.435 6.716 12.341 1.00 74.06 99 SER A C 1
ATOM 817 O O . SER A 1 99 ? 6.917 7.248 13.334 1.00 74.06 99 SER A O 1
ATOM 819 N N . GLY A 1 100 ? 5.392 7.253 11.693 1.00 74.25 100 GLY A N 1
ATOM 820 C CA . GLY A 1 100 ? 4.777 8.539 12.063 1.00 74.25 100 GLY A CA 1
ATOM 821 C C . GLY A 1 100 ? 5.717 9.724 11.846 1.00 74.25 100 GLY A C 1
ATOM 822 O O . GLY A 1 100 ? 5.635 10.731 12.541 1.00 74.25 100 GLY A O 1
ATOM 823 N N . GLN A 1 101 ? 6.656 9.567 10.919 1.00 78.88 101 GLN A N 1
ATOM 824 C CA . GLN A 1 101 ? 7.777 10.479 10.722 1.00 78.88 101 GLN A CA 1
ATOM 825 C C . GLN A 1 101 ? 7.451 11.623 9.763 1.00 78.88 101 GLN A C 1
ATOM 827 O O . GLN A 1 101 ? 8.170 12.619 9.708 1.00 78.88 101 GLN A O 1
ATOM 832 N N . THR A 1 102 ? 6.387 11.469 8.984 1.00 85.12 102 THR A N 1
ATOM 833 C CA . THR A 1 102 ? 5.921 12.444 8.002 1.00 85.12 102 THR A CA 1
ATOM 834 C C . THR A 1 102 ? 4.475 12.819 8.292 1.00 85.12 102 THR A C 1
ATOM 836 O O . THR A 1 102 ? 3.756 12.040 8.915 1.00 85.12 102 THR A O 1
ATOM 839 N N . LYS A 1 103 ? 4.039 13.993 7.818 1.00 84.25 103 LYS A N 1
ATOM 840 C CA . LYS A 1 103 ? 2.661 14.473 8.023 1.00 84.25 103 LYS A CA 1
ATOM 841 C C . LYS A 1 103 ? 1.628 13.448 7.547 1.00 84.25 103 LYS A C 1
ATOM 843 O O . LYS A 1 103 ? 0.778 13.054 8.325 1.00 84.25 103 LYS A O 1
ATOM 848 N N . ILE A 1 104 ? 1.812 12.911 6.341 1.00 87.19 104 ILE A N 1
ATOM 849 C CA . ILE A 1 104 ? 0.924 11.894 5.754 1.00 87.19 104 ILE A CA 1
ATOM 850 C C . ILE A 1 104 ? 0.863 10.632 6.633 1.00 87.19 104 ILE A C 1
ATOM 852 O O . ILE A 1 104 ? -0.214 10.098 6.878 1.00 87.19 104 ILE A O 1
ATOM 856 N N . GLU A 1 105 ? 2.004 10.154 7.150 1.00 88.19 105 GLU A N 1
ATOM 857 C CA . GLU A 1 105 ? 2.013 9.007 8.071 1.00 88.19 105 GLU A CA 1
ATOM 858 C C . GLU A 1 105 ? 1.272 9.310 9.380 1.00 88.19 105 GLU A C 1
ATOM 860 O O . GLU A 1 105 ? 0.608 8.425 9.912 1.00 88.19 105 GLU A O 1
ATOM 865 N N . GLN A 1 106 ? 1.394 10.528 9.914 1.00 87.38 106 GLN A N 1
ATOM 866 C CA . GLN A 1 106 ? 0.704 10.945 11.139 1.00 87.38 106 GLN A CA 1
ATOM 867 C C . GLN A 1 106 ? -0.802 11.055 10.920 1.00 87.38 106 GLN A C 1
ATOM 869 O O . GLN A 1 106 ? -1.565 10.527 11.724 1.00 87.38 106 GLN A O 1
ATOM 874 N N . THR A 1 107 ? -1.221 11.659 9.808 1.00 87.56 107 THR A N 1
ATOM 875 C CA . THR A 1 107 ? -2.626 11.744 9.417 1.00 87.56 107 THR A CA 1
ATOM 876 C C . THR A 1 107 ? -3.218 10.345 9.313 1.00 87.56 107 THR A C 1
ATOM 878 O O . THR A 1 107 ? -4.157 10.029 10.032 1.00 87.56 107 THR A O 1
ATOM 881 N N . ILE A 1 108 ? -2.616 9.455 8.516 1.00 89.69 108 ILE A N 1
ATOM 882 C CA . ILE A 1 108 ? -3.118 8.085 8.313 1.00 89.69 108 ILE A CA 1
ATOM 883 C C . ILE A 1 108 ? -3.183 7.298 9.629 1.00 89.69 108 ILE A C 1
ATOM 885 O O . ILE A 1 108 ? -4.136 6.550 9.836 1.00 89.69 108 ILE A O 1
ATOM 889 N N . LYS A 1 109 ? -2.223 7.496 10.542 1.00 89.44 109 LYS A N 1
ATOM 890 C CA . LYS A 1 109 ? -2.298 6.939 11.902 1.00 89.44 109 LYS A CA 1
ATOM 891 C C . LYS A 1 109 ? -3.490 7.473 12.696 1.00 89.44 109 LYS A C 1
ATOM 893 O O . LYS A 1 109 ? -4.135 6.700 13.391 1.00 89.44 109 LYS A O 1
ATOM 898 N N . GLY A 1 110 ? -3.802 8.763 12.589 1.00 87.56 110 GLY A N 1
ATOM 899 C CA . GLY A 1 110 ? -4.984 9.350 13.228 1.00 87.56 110 GLY A CA 1
ATOM 900 C C . GLY A 1 110 ? -6.291 8.682 12.784 1.00 87.56 110 GLY A C 1
ATOM 901 O O . GLY A 1 110 ? -7.187 8.482 13.598 1.00 87.56 110 GLY A O 1
ATOM 902 N N . TYR A 1 111 ? -6.368 8.240 11.525 1.00 88.81 111 TYR A N 1
ATOM 903 C CA . TYR A 1 111 ? -7.529 7.524 10.979 1.00 88.81 111 TYR A CA 1
ATOM 904 C C . TYR A 1 111 ? -7.559 6.021 11.300 1.00 88.81 111 TYR A C 1
ATOM 906 O O . TYR A 1 111 ? -8.503 5.335 10.908 1.00 88.81 111 TYR A O 1
ATOM 914 N N . GLU A 1 112 ? -6.575 5.480 12.028 1.00 88.88 112 GLU A N 1
ATOM 915 C CA . GLU A 1 112 ? -6.484 4.042 12.309 1.00 88.88 112 GLU A CA 1
ATOM 916 C C . GLU A 1 112 ? -7.747 3.492 12.989 1.00 88.88 112 GLU A C 1
ATOM 918 O O . GLU A 1 112 ? -8.239 2.426 12.616 1.00 88.88 112 GLU A O 1
ATOM 923 N N . GLN A 1 113 ? -8.295 4.226 13.960 1.00 88.19 113 GLN A N 1
ATOM 924 C CA . GLN A 1 113 ? -9.509 3.821 14.674 1.00 88.19 113 GLN A CA 1
ATOM 925 C C . GLN A 1 113 ? -10.728 3.776 13.746 1.00 88.19 113 GLN A C 1
ATOM 927 O O . GLN A 1 113 ? -11.503 2.823 13.796 1.00 88.19 113 GLN A O 1
ATOM 932 N N . ILE A 1 114 ? -10.849 4.756 12.848 1.00 87.81 114 ILE A N 1
ATOM 933 C CA . ILE A 1 114 ? -11.938 4.846 11.867 1.00 87.81 114 ILE A CA 1
ATOM 934 C C . ILE A 1 114 ? -11.846 3.688 10.869 1.00 87.81 114 ILE A C 1
ATOM 936 O O . ILE A 1 114 ? -12.847 3.038 10.569 1.00 87.81 114 ILE A O 1
ATOM 940 N N . PHE A 1 115 ? -10.637 3.368 10.391 1.00 89.81 115 PHE A N 1
ATOM 941 C CA . PHE A 1 115 ? -10.445 2.216 9.511 1.00 89.81 115 PHE A CA 1
ATOM 942 C C . PHE A 1 115 ? -10.833 0.907 10.199 1.00 89.81 115 PHE A C 1
ATOM 944 O O . PHE A 1 115 ? -11.513 0.086 9.591 1.00 89.81 115 PHE A O 1
ATOM 951 N N . LYS A 1 116 ? -10.446 0.717 11.467 1.00 88.19 116 LYS A N 1
ATOM 952 C CA . LYS A 1 116 ? -10.811 -0.481 12.235 1.00 88.19 116 LYS A CA 1
ATOM 953 C C . LYS A 1 116 ? -12.319 -0.592 12.455 1.00 88.19 116 LYS A C 1
ATOM 955 O O . LYS A 1 116 ? -12.851 -1.679 12.270 1.00 88.19 116 LYS A O 1
ATOM 960 N N . ALA A 1 117 ? -12.998 0.507 12.785 1.00 87.88 117 ALA A N 1
ATOM 961 C CA . ALA A 1 117 ? -14.453 0.525 12.937 1.00 87.88 117 ALA A CA 1
ATOM 962 C C . ALA A 1 117 ? -15.152 0.071 11.646 1.00 87.88 117 ALA A C 1
ATOM 964 O O . ALA A 1 117 ? -15.923 -0.881 11.655 1.00 87.88 117 ALA A O 1
ATOM 965 N N . HIS A 1 118 ? -14.768 0.641 10.502 1.00 84.75 118 HIS A N 1
ATOM 966 C CA . HIS A 1 118 ? -15.360 0.271 9.215 1.00 84.75 118 HIS A CA 1
ATOM 967 C C . HIS A 1 118 ? -15.051 -1.152 8.750 1.00 84.75 118 HIS A C 1
ATOM 969 O O . HIS A 1 118 ? -15.827 -1.719 7.973 1.00 84.75 118 HIS A O 1
ATOM 975 N N . LEU A 1 119 ? -13.924 -1.724 9.181 1.00 83.50 119 LEU A N 1
ATOM 976 C CA . LEU A 1 119 ? -13.642 -3.136 8.948 1.00 83.50 119 LEU A CA 1
ATOM 977 C C . LEU A 1 119 ? -14.588 -4.021 9.762 1.00 83.50 119 LEU A C 1
ATOM 979 O O . LEU A 1 119 ? -15.082 -4.995 9.208 1.00 83.50 119 LEU A O 1
ATOM 983 N N . SER A 1 120 ? -14.888 -3.661 11.013 1.00 79.31 120 SER A N 1
ATOM 984 C CA . SER A 1 120 ? -15.867 -4.372 11.844 1.00 79.31 120 SER A CA 1
ATOM 985 C C . SER A 1 120 ? -17.283 -4.291 11.268 1.00 79.31 120 SER A C 1
ATOM 987 O O . SER A 1 120 ? -17.947 -5.318 11.165 1.00 79.31 120 SER A O 1
ATOM 989 N N . ASP A 1 121 ? -17.708 -3.114 10.800 1.00 71.75 121 ASP A N 1
ATOM 990 C CA . ASP A 1 121 ? -19.039 -2.917 10.198 1.00 71.75 121 ASP A CA 1
ATOM 991 C C . ASP A 1 121 ? -19.231 -3.755 8.921 1.00 71.75 121 ASP A C 1
ATOM 993 O O . ASP A 1 121 ? -20.329 -4.182 8.581 1.00 71.75 121 ASP A O 1
ATOM 997 N N . SER A 1 122 ? -18.143 -4.004 8.184 1.00 60.78 122 SER A N 1
ATOM 998 C CA . SER A 1 122 ? -18.178 -4.781 6.938 1.00 60.78 122 SER A CA 1
ATOM 999 C C . SER A 1 122 ? -18.235 -6.300 7.174 1.00 60.78 122 SER A C 1
ATOM 1001 O O . SER A 1 122 ? -18.318 -7.053 6.204 1.00 60.78 122 SER A O 1
ATOM 1003 N N . ILE A 1 123 ? -18.170 -6.752 8.435 1.00 58.38 123 ILE A N 1
ATOM 1004 C CA . ILE A 1 123 ? -18.285 -8.164 8.847 1.00 58.38 123 ILE A CA 1
ATOM 1005 C C . ILE A 1 123 ? -19.754 -8.547 9.120 1.00 58.38 123 ILE A C 1
ATOM 1007 O O . ILE A 1 123 ? -20.036 -9.677 9.516 1.00 58.38 123 ILE A O 1
ATOM 1011 N N . GLU A 1 124 ? -20.722 -7.680 8.803 1.00 48.69 124 GLU A N 1
ATOM 1012 C CA . GLU A 1 124 ? -22.100 -8.126 8.578 1.00 48.69 124 GLU A CA 1
ATOM 1013 C C . GLU A 1 124 ? -22.161 -9.004 7.314 1.00 48.69 124 GLU A C 1
ATOM 1015 O O . GLU A 1 124 ? -22.308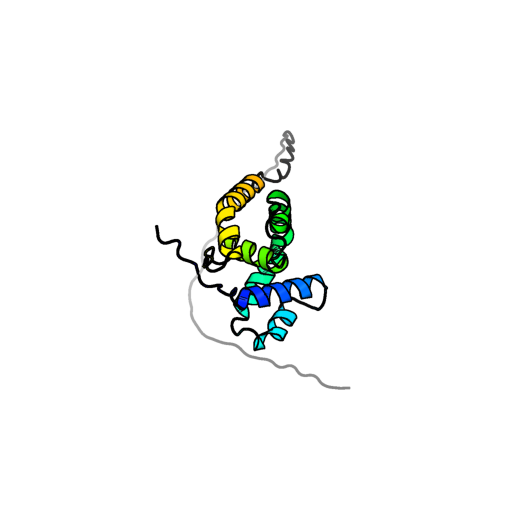 -8.569 6.174 1.00 48.69 124 GLU A O 1
ATOM 1020 N N . VAL A 1 125 ? -21.909 -10.281 7.592 1.00 44.41 125 VAL A N 1
ATOM 1021 C CA . VAL A 1 125 ? -22.081 -11.519 6.841 1.00 44.41 125 VAL A CA 1
ATOM 1022 C C . VAL A 1 125 ? -22.920 -11.354 5.563 1.00 44.41 125 VAL A C 1
ATOM 1024 O O . VAL A 1 125 ? -24.101 -11.016 5.657 1.00 44.41 125 VAL A O 1
ATOM 1027 N N . PRO A 1 126 ? -22.422 -11.731 4.364 1.00 40.59 126 PRO A N 1
ATOM 1028 C CA . PRO A 1 126 ? -23.335 -12.196 3.337 1.00 40.59 126 PRO A CA 1
ATOM 1029 C C . PRO A 1 126 ? -23.983 -13.465 3.890 1.00 40.59 126 PRO A C 1
ATOM 1031 O O . PRO A 1 126 ? -23.367 -14.533 3.902 1.00 40.59 126 PRO A O 1
ATOM 1034 N N . VAL A 1 127 ? -25.209 -13.325 4.395 1.00 48.34 127 VAL A N 1
ATOM 1035 C CA . VAL A 1 127 ? -26.159 -14.416 4.602 1.00 48.34 127 VAL A CA 1
ATOM 1036 C C . VAL A 1 127 ? -26.161 -15.250 3.324 1.00 48.34 127 VAL A C 1
ATOM 1038 O O . VAL A 1 127 ? -26.835 -14.944 2.344 1.00 48.34 127 VAL A O 1
ATOM 1041 N N . LYS A 1 128 ? -25.359 -16.316 3.314 1.00 39.88 128 LYS A N 1
ATOM 1042 C CA . LYS A 1 128 ? -25.622 -17.454 2.449 1.00 39.88 128 LYS A CA 1
ATOM 1043 C C . LYS A 1 128 ? -26.950 -17.982 2.945 1.00 39.88 128 LYS A C 1
ATOM 1045 O O . LYS A 1 128 ? -27.035 -18.482 4.063 1.00 39.88 128 LYS A O 1
ATOM 1050 N N . ALA A 1 129 ? -27.970 -17.744 2.130 1.00 39.59 129 ALA A N 1
ATOM 1051 C CA . ALA A 1 129 ? -29.323 -18.205 2.329 1.00 39.59 129 ALA A CA 1
ATOM 1052 C C . ALA A 1 129 ? -29.307 -19.619 2.916 1.00 39.59 129 ALA A C 1
ATOM 1054 O O . ALA A 1 129 ? -28.823 -20.566 2.291 1.00 39.59 129 ALA A O 1
ATOM 1055 N N . VAL A 1 130 ? -29.829 -19.741 4.134 1.00 43.94 130 VAL A N 1
ATOM 1056 C CA . VAL A 1 130 ? -30.321 -21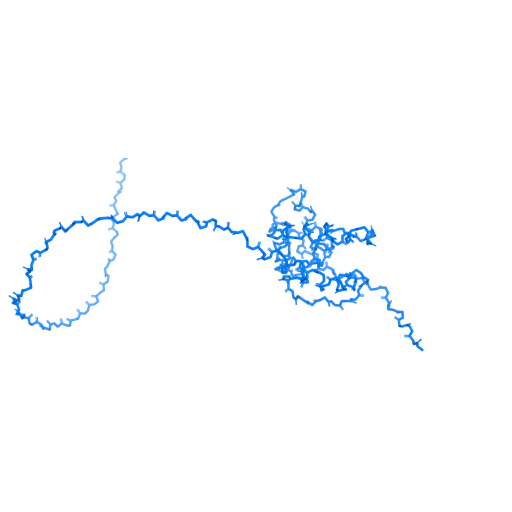.011 4.646 1.00 43.94 130 VAL A CA 1
ATOM 1057 C C . VAL A 1 130 ? -31.509 -21.347 3.757 1.00 43.94 130 VAL A C 1
ATOM 1059 O O . VAL A 1 130 ? -32.617 -20.858 3.957 1.00 43.94 130 VAL A O 1
ATOM 1062 N N . ILE A 1 131 ? -31.257 -22.125 2.708 1.00 45.72 131 ILE A N 1
ATOM 1063 C CA . ILE A 1 131 ? -32.324 -22.806 1.993 1.00 45.72 131 ILE A CA 1
ATOM 1064 C C . ILE A 1 131 ? -32.816 -23.885 2.954 1.00 45.72 131 ILE A C 1
ATOM 1066 O O . ILE A 1 131 ? -32.242 -24.967 3.067 1.00 45.72 131 ILE A O 1
ATOM 1070 N N . CYS A 1 132 ? -33.871 -23.552 3.690 1.00 40.47 132 CYS A N 1
ATOM 1071 C CA . CYS A 1 132 ? -34.724 -24.521 4.347 1.00 40.47 132 CYS A CA 1
ATOM 1072 C C . CYS A 1 132 ? -35.404 -25.367 3.260 1.00 40.47 132 CYS A C 1
ATOM 1074 O O . CYS A 1 132 ? -36.438 -24.972 2.730 1.00 40.47 132 CYS A O 1
ATOM 1076 N N . LEU A 1 133 ? -34.854 -26.539 2.935 1.00 38.53 133 LEU A N 1
ATOM 1077 C CA . LEU A 1 133 ? -35.677 -27.652 2.461 1.00 38.53 133 LEU A CA 1
ATOM 1078 C C . LEU A 1 133 ? -35.963 -28.563 3.653 1.00 38.53 133 LEU A C 1
ATOM 1080 O O . LEU A 1 133 ? -35.284 -29.556 3.900 1.00 38.53 133 LEU A O 1
ATOM 1084 N N . SER A 1 134 ? -37.013 -28.228 4.394 1.00 44.97 134 SER A N 1
ATOM 1085 C CA . SER A 1 134 ? -37.773 -29.232 5.125 1.00 44.97 134 SER A CA 1
ATOM 1086 C C . SER A 1 134 ? -38.499 -30.103 4.098 1.00 44.97 134 SER A C 1
ATOM 1088 O O . SER A 1 134 ? -39.551 -29.717 3.593 1.00 44.97 134 SER A O 1
ATOM 1090 N N . SER A 1 135 ? -37.941 -31.267 3.773 1.00 40.31 135 SER A N 1
ATOM 1091 C CA . SER A 1 135 ? -38.724 -32.351 3.172 1.00 40.31 135 SER A CA 1
ATOM 1092 C C . SER A 1 135 ? -39.305 -33.224 4.292 1.00 40.31 135 SER A C 1
ATOM 1094 O O . SER A 1 135 ? -38.536 -33.734 5.113 1.00 40.31 135 SER A O 1
ATOM 1096 N N . PRO A 1 136 ? -40.637 -33.385 4.382 1.00 42.41 136 PRO A N 1
ATOM 1097 C CA . PRO A 1 136 ? -41.264 -34.297 5.328 1.00 42.41 136 PRO A CA 1
ATOM 1098 C C . PRO A 1 136 ? -41.115 -35.775 4.913 1.00 42.41 136 PRO A C 1
ATOM 1100 O O . PRO A 1 136 ? -40.952 -36.122 3.748 1.00 42.41 136 PRO A O 1
ATOM 1103 N N . LYS A 1 137 ? -41.145 -36.622 5.945 1.00 43.28 137 LYS A N 1
ATOM 1104 C CA . LYS A 1 137 ? -40.836 -38.062 6.024 1.00 43.28 137 LYS A CA 1
ATOM 1105 C C . LYS A 1 137 ? -41.735 -38.955 5.156 1.00 43.28 137 LYS A C 1
ATOM 1107 O O . LYS A 1 137 ? -42.938 -38.720 5.128 1.00 43.28 137 LYS A O 1
ATOM 1112 N N . THR A 1 138 ? -41.219 -40.104 4.694 1.00 33.47 138 THR A N 1
ATOM 1113 C CA . THR A 1 138 ? -41.855 -41.426 4.936 1.00 33.47 138 THR A CA 1
ATOM 1114 C C . THR A 1 138 ? -40.930 -42.621 4.645 1.00 33.47 138 THR A C 1
ATOM 1116 O O . THR A 1 138 ? -40.056 -42.570 3.789 1.00 33.47 138 THR A O 1
ATOM 1119 N N . GLN A 1 139 ? -41.114 -43.673 5.450 1.00 43.31 139 GLN A N 1
ATOM 1120 C CA . GLN A 1 139 ? -40.378 -44.941 5.534 1.00 43.31 139 GLN A CA 1
ATOM 1121 C C . GLN A 1 139 ? -40.608 -45.871 4.334 1.00 43.31 139 GLN A C 1
ATOM 1123 O O . GLN A 1 139 ? -41.710 -45.904 3.799 1.00 43.31 139 GLN A O 1
ATOM 1128 N N . THR A 1 140 ? -39.647 -46.760 4.050 1.00 36.94 140 THR A N 1
ATOM 1129 C CA . THR A 1 140 ? -39.888 -48.222 3.975 1.00 36.94 140 THR A CA 1
ATOM 1130 C C . THR A 1 140 ? -38.573 -49.016 3.908 1.00 36.94 140 THR A C 1
ATOM 1132 O O . THR A 1 140 ? -37.633 -48.653 3.210 1.00 36.94 140 THR A O 1
ATOM 1135 N N . SER A 1 141 ? -38.507 -50.083 4.711 1.00 41.50 141 SER A N 1
ATOM 1136 C CA . SER A 1 141 ? -37.433 -51.091 4.795 1.00 41.50 141 SER A CA 1
ATOM 1137 C C . SER A 1 141 ? -37.414 -51.990 3.544 1.00 41.50 141 SER A C 1
ATOM 1139 O O . SER A 1 141 ? -38.463 -52.139 2.916 1.00 41.50 141 SER A O 1
ATOM 1141 N N . PRO A 1 142 ? -36.290 -52.661 3.211 1.00 45.94 142 PRO A N 1
ATOM 1142 C CA . PRO A 1 142 ? -36.195 -54.067 3.623 1.00 45.94 142 PRO A CA 1
ATOM 1143 C C . PRO A 1 142 ? -34.782 -54.581 3.993 1.00 45.94 142 PRO A C 1
ATOM 1145 O O . PRO A 1 142 ? -33.794 -54.353 3.307 1.00 45.94 142 PRO A O 1
ATOM 1148 N N . LYS A 1 143 ? -34.755 -55.355 5.086 1.00 40.47 143 LYS A N 1
ATOM 1149 C CA . LYS A 1 143 ? -34.181 -56.714 5.235 1.00 40.47 143 LYS A CA 1
ATOM 1150 C C . LYS A 1 143 ? -32.775 -56.996 4.651 1.00 40.47 143 LYS A C 1
ATOM 1152 O O . LYS A 1 143 ? -32.628 -57.365 3.493 1.00 40.47 143 LYS A O 1
ATOM 1157 N N . TRP A 1 144 ? -31.769 -57.003 5.529 1.00 31.31 144 TRP A N 1
ATOM 1158 C CA . TRP A 1 144 ? -30.491 -57.698 5.316 1.00 31.31 144 TRP A CA 1
ATOM 1159 C C . TRP A 1 144 ? -30.544 -59.095 5.952 1.00 31.31 144 TRP A C 1
ATOM 1161 O O . TRP A 1 144 ? -30.902 -59.188 7.131 1.00 31.31 144 TRP A O 1
ATOM 1171 N N . PRO A 1 145 ? -30.182 -60.182 5.247 1.00 42.28 145 PRO A N 1
ATOM 1172 C CA . PRO A 1 145 ? -29.902 -61.447 5.902 1.00 42.28 145 PRO A CA 1
ATOM 1173 C C . PRO A 1 145 ? -28.513 -61.407 6.546 1.00 42.28 145 PRO A C 1
ATOM 1175 O O . PRO A 1 145 ? -27.521 -60.973 5.958 1.00 42.28 145 PRO A O 1
ATOM 1178 N N . GLN A 1 146 ? -28.480 -61.869 7.790 1.00 52.81 146 GLN A N 1
ATOM 1179 C CA . GLN A 1 146 ? -27.273 -62.182 8.534 1.00 52.81 146 GLN A CA 1
ATOM 1180 C C . GLN A 1 146 ? -26.513 -63.327 7.868 1.00 52.81 146 GLN A C 1
ATOM 1182 O O . GLN A 1 146 ? -27.144 -64.288 7.446 1.00 52.81 146 GLN A O 1
ATOM 1187 N N . CYS A 1 147 ? -25.181 -63.258 7.882 1.00 34.34 147 CYS A N 1
ATOM 1188 C CA . CYS A 1 147 ? -24.305 -64.429 7.944 1.00 34.34 147 CYS A CA 1
ATOM 1189 C C . CYS A 1 147 ? -22.901 -63.999 8.402 1.00 34.34 147 CYS A C 1
ATOM 1191 O O . CYS A 1 147 ? -21.991 -63.792 7.606 1.00 34.34 147 CYS A O 1
ATOM 1193 N N . CYS A 1 148 ? -22.722 -63.888 9.719 1.00 35.09 148 CYS A N 1
ATOM 1194 C CA . CYS A 1 148 ? -21.440 -64.178 10.355 1.00 35.09 148 CYS A CA 1
ATOM 1195 C C . CYS A 1 148 ? -21.504 -65.632 10.827 1.00 35.09 148 CYS A C 1
ATOM 1197 O O . CYS A 1 148 ? -22.378 -65.938 11.630 1.00 35.09 148 CYS A O 1
ATOM 1199 N N . THR A 1 149 ? -20.588 -66.510 10.405 1.00 45.16 149 THR A N 1
ATOM 1200 C CA . THR A 1 149 ? -19.582 -67.127 11.300 1.00 45.16 149 THR A CA 1
ATOM 1201 C C . THR A 1 149 ? -18.815 -68.305 10.676 1.00 45.16 149 THR A C 1
ATOM 1203 O O . THR A 1 149 ? -19.393 -69.190 10.062 1.00 45.16 149 THR A O 1
ATOM 1206 N N . LYS A 1 150 ? -17.516 -68.336 11.034 1.00 41.78 150 LYS A N 1
ATOM 1207 C CA . LYS A 1 150 ? -16.627 -69.494 11.285 1.00 41.78 150 LYS A CA 1
ATOM 1208 C C . LYS A 1 150 ? -16.024 -70.274 10.104 1.00 41.78 150 LYS A C 1
ATOM 1210 O O . LYS A 1 150 ? -16.659 -71.148 9.540 1.00 41.78 150 LYS A O 1
ATOM 1215 N N . ALA A 1 151 ? -14.707 -70.110 9.936 1.00 39.62 151 ALA A N 1
ATOM 1216 C CA . ALA A 1 151 ? -13.684 -71.153 10.162 1.00 39.62 151 ALA A CA 1
ATOM 1217 C C . ALA A 1 151 ? -12.286 -70.491 10.059 1.00 39.62 151 ALA A C 1
ATOM 1219 O O . ALA A 1 151 ? -11.963 -69.877 9.054 1.00 39.62 151 ALA A O 1
ATOM 1220 N N . LEU A 1 152 ? -11.586 -70.263 11.175 1.00 38.44 152 LEU A N 1
ATOM 1221 C CA . LEU A 1 152 ? -10.512 -71.103 11.734 1.00 38.44 152 LEU A CA 1
ATOM 1222 C C . LEU A 1 152 ? -9.240 -71.227 10.866 1.00 38.44 152 LEU A C 1
ATOM 1224 O O . LEU A 1 152 ? -9.213 -71.951 9.885 1.00 38.44 152 LEU A O 1
ATOM 1228 N N . ARG A 1 153 ? -8.187 -70.556 11.368 1.00 37.28 153 ARG A N 1
ATOM 1229 C CA . ARG A 1 153 ? -6.764 -70.949 11.461 1.00 37.28 153 ARG A CA 1
ATOM 1230 C C . ARG A 1 153 ? -6.105 -71.624 10.249 1.00 37.28 153 ARG A C 1
ATOM 1232 O O . ARG A 1 153 ? -6.376 -72.782 9.980 1.00 37.28 153 ARG A O 1
ATOM 1239 N N . CYS A 1 154 ? -5.015 -71.012 9.775 1.00 33.16 154 CYS A N 1
ATOM 1240 C CA . CYS A 1 154 ? -3.694 -71.650 9.861 1.00 33.16 154 CYS A CA 1
ATOM 1241 C C . CYS A 1 154 ? -2.525 -70.654 9.704 1.00 33.16 154 CYS A C 1
ATOM 1243 O O . CYS A 1 154 ? -2.539 -69.807 8.820 1.00 33.16 154 CYS A O 1
ATOM 1245 N N . CYS A 1 155 ? -1.564 -70.798 10.627 1.00 34.69 155 CYS A N 1
ATOM 1246 C CA . CYS A 1 155 ? -0.098 -70.660 10.543 1.00 34.69 155 CYS A CA 1
ATOM 1247 C C . CYS A 1 155 ? 0.518 -69.528 9.695 1.00 34.69 155 CYS A C 1
ATOM 1249 O O . CYS A 1 155 ? 0.376 -69.506 8.484 1.00 34.69 155 CYS A O 1
ATOM 1251 N N . GLN A 1 156 ? 1.146 -68.498 10.277 1.00 42.56 156 GLN A N 1
ATOM 1252 C CA . GLN A 1 156 ? 2.475 -68.430 10.934 1.00 42.56 156 GLN A CA 1
ATOM 1253 C C . GLN A 1 156 ? 3.710 -68.701 10.046 1.00 42.56 156 GLN A C 1
ATOM 1255 O O . GLN A 1 156 ? 3.813 -69.756 9.436 1.00 42.56 156 GLN A O 1
ATOM 1260 N N . LEU A 1 157 ? 4.688 -67.781 10.189 1.00 40.59 157 LEU A N 1
ATOM 1261 C CA . LEU A 1 157 ? 6.109 -67.822 9.779 1.00 40.59 157 LEU A CA 1
ATOM 1262 C C . LEU A 1 157 ? 6.340 -67.742 8.247 1.00 40.59 157 LEU A C 1
ATOM 1264 O O . LEU A 1 157 ? 5.631 -68.358 7.479 1.00 40.59 157 LEU A O 1
ATOM 1268 N N . THR A 1 158 ? 7.288 -66.995 7.669 1.00 39.81 158 THR A N 1
ATOM 1269 C CA . THR A 1 158 ? 8.559 -66.435 8.149 1.00 39.81 158 THR A CA 1
ATOM 1270 C C . THR A 1 158 ? 9.127 -65.468 7.097 1.00 39.81 158 THR A C 1
ATOM 1272 O O . THR A 1 158 ? 8.997 -65.717 5.909 1.00 39.81 158 THR A O 1
ATOM 1275 N N . ARG A 1 159 ? 9.826 -64.426 7.571 1.00 38.03 159 ARG A N 1
ATOM 1276 C CA . ARG A 1 159 ? 11.128 -63.899 7.098 1.00 38.03 159 ARG A CA 1
ATOM 1277 C C . ARG A 1 159 ? 11.473 -63.848 5.588 1.00 38.03 159 ARG A C 1
ATOM 1279 O O . ARG A 1 159 ? 11.626 -64.875 4.946 1.00 38.03 159 ARG A O 1
ATOM 1286 N N . ASN A 1 160 ? 11.950 -62.651 5.212 1.00 35.97 160 ASN A N 1
ATOM 1287 C CA . ASN A 1 160 ? 13.225 -62.336 4.527 1.00 35.97 160 ASN A CA 1
ATOM 1288 C C . ASN A 1 160 ? 13.204 -61.750 3.095 1.00 35.97 160 ASN A C 1
ATOM 1290 O O . ASN A 1 160 ? 12.734 -62.372 2.158 1.00 35.97 160 ASN A O 1
ATOM 1294 N N . ARG A 1 161 ? 13.954 -60.631 2.991 1.00 37.41 161 ARG A N 1
ATOM 1295 C CA . ARG A 1 161 ? 14.814 -60.130 1.886 1.00 37.41 161 ARG A CA 1
ATOM 1296 C C . ARG A 1 161 ? 14.173 -59.522 0.615 1.00 37.41 161 ARG A C 1
ATOM 1298 O O . ARG A 1 161 ? 13.616 -60.237 -0.197 1.00 37.41 161 ARG A O 1
ATOM 1305 N N . LEU A 1 162 ? 14.360 -58.191 0.478 1.00 41.69 162 LEU A N 1
ATOM 1306 C CA . LEU A 1 162 ? 15.091 -57.416 -0.573 1.00 41.69 162 LEU A CA 1
ATOM 1307 C C . LEU A 1 162 ? 15.085 -57.909 -2.052 1.00 41.69 162 LEU A C 1
ATOM 1309 O O . LEU A 1 162 ? 15.087 -59.110 -2.272 1.00 41.69 162 LEU A O 1
ATOM 1313 N N . PRO A 1 163 ? 15.478 -57.067 -3.042 1.00 50.78 163 PRO A N 1
ATOM 1314 C CA . PRO A 1 163 ? 14.976 -55.764 -3.501 1.00 50.78 163 PRO A CA 1
ATOM 1315 C C . PRO A 1 163 ? 14.702 -55.778 -5.046 1.00 50.78 163 PRO A C 1
ATOM 1317 O O . PRO A 1 163 ? 14.616 -56.836 -5.655 1.00 50.78 163 PRO A O 1
ATOM 1320 N N . ARG A 1 164 ? 14.552 -54.590 -5.666 1.00 46.50 164 ARG A N 1
ATOM 1321 C CA . ARG A 1 164 ? 14.308 -54.283 -7.107 1.00 46.50 164 ARG A CA 1
ATOM 1322 C C . ARG A 1 164 ? 14.994 -55.204 -8.142 1.00 46.50 164 ARG A C 1
ATOM 1324 O O . ARG A 1 164 ? 16.122 -55.633 -7.914 1.00 46.50 164 ARG A O 1
ATOM 1331 N N . PRO A 1 165 ? 14.442 -55.258 -9.373 1.00 43.59 165 PRO A N 1
ATOM 1332 C CA . PRO A 1 165 ? 15.256 -54.790 -10.500 1.00 43.59 165 PRO A CA 1
ATOM 1333 C C . PRO A 1 165 ? 14.515 -53.940 -11.548 1.00 43.59 165 PRO A C 1
ATOM 1335 O O . PRO A 1 165 ? 13.300 -53.973 -11.716 1.00 43.59 165 PRO A O 1
ATOM 1338 N N . SER A 1 166 ? 15.338 -53.160 -12.241 1.00 45.03 166 SER A N 1
ATOM 1339 C CA . SER A 1 166 ? 15.138 -52.448 -13.500 1.00 45.03 166 SER A CA 1
ATOM 1340 C C . SER A 1 166 ? 15.005 -53.381 -14.714 1.00 45.03 166 SER A C 1
ATOM 1342 O O . SER A 1 166 ? 15.761 -54.343 -14.814 1.00 45.03 166 SER A O 1
ATOM 1344 N N . ALA A 1 167 ? 14.165 -53.010 -15.682 1.00 45.62 167 ALA A N 1
ATOM 1345 C CA . ALA A 1 167 ? 14.209 -53.417 -17.097 1.00 45.62 167 ALA A CA 1
ATOM 1346 C C . ALA A 1 167 ? 13.542 -52.262 -17.883 1.00 45.62 167 ALA A C 1
ATOM 1348 O O . ALA A 1 167 ? 12.462 -51.836 -17.489 1.00 45.62 167 ALA A O 1
ATOM 1349 N N . PHE A 1 168 ? 14.141 -51.533 -18.834 1.00 36.88 168 PHE A N 1
ATOM 1350 C CA . PHE A 1 168 ? 14.870 -51.901 -20.058 1.00 36.88 168 PHE A CA 1
ATOM 1351 C C . PHE A 1 168 ? 14.106 -52.886 -20.961 1.00 36.88 168 PHE A C 1
ATOM 1353 O O . PHE A 1 168 ? 14.193 -54.093 -20.785 1.00 36.88 168 PHE A O 1
ATOM 1360 N N . CYS A 1 169 ? 13.401 -52.328 -21.950 1.00 38.31 169 CYS A N 1
ATOM 1361 C CA . CYS A 1 169 ? 13.031 -52.897 -23.258 1.00 38.31 169 CYS A CA 1
ATOM 1362 C C . CYS A 1 169 ? 12.996 -51.676 -24.209 1.00 38.31 169 CYS A C 1
ATOM 1364 O O . CYS A 1 169 ? 12.213 -50.764 -23.969 1.00 38.31 169 CYS A O 1
ATOM 1366 N N . CYS A 1 170 ? 13.996 -51.401 -25.060 1.00 35.69 170 CYS A N 1
ATOM 1367 C CA . CYS A 1 170 ? 14.247 -51.979 -26.393 1.00 35.69 170 CYS A CA 1
ATOM 1368 C C . CYS A 1 170 ? 12.978 -52.208 -27.230 1.00 35.69 170 CYS A C 1
ATOM 1370 O O . CYS A 1 170 ? 12.241 -53.138 -26.931 1.00 35.69 170 CYS A O 1
ATOM 1372 N N . PHE A 1 171 ? 12.787 -51.446 -28.319 1.00 34.69 171 PHE A N 1
ATOM 1373 C CA . PHE A 1 171 ? 13.028 -51.970 -29.674 1.00 34.69 171 PHE A CA 1
ATOM 1374 C C . PHE A 1 171 ? 13.068 -50.866 -30.749 1.00 34.69 171 PHE A C 1
ATOM 1376 O O . PHE A 1 171 ? 12.370 -49.859 -30.658 1.00 34.69 171 PHE A O 1
ATOM 1383 N N . SER A 1 172 ? 13.937 -51.085 -31.735 1.00 40.38 172 SER A N 1
ATOM 1384 C CA . SER A 1 172 ? 14.344 -50.202 -32.832 1.00 40.38 172 SER A CA 1
ATOM 1385 C C . SER A 1 172 ? 13.504 -50.366 -34.107 1.00 40.38 172 SER A C 1
ATOM 1387 O O . SER A 1 172 ? 12.996 -51.450 -34.364 1.00 40.38 172 SER A O 1
ATOM 1389 N N . VAL A 1 173 ? 13.478 -49.281 -34.895 1.00 40.81 173 VAL A N 1
ATOM 1390 C CA . VAL A 1 173 ? 13.674 -49.152 -36.361 1.00 40.81 173 VAL A CA 1
ATOM 1391 C C . VAL A 1 173 ? 13.019 -50.181 -37.297 1.00 40.81 173 VAL A C 1
ATOM 1393 O O . VAL A 1 173 ? 13.405 -51.348 -37.328 1.00 40.81 173 VAL A O 1
ATOM 1396 N N . PHE A 1 174 ? 12.176 -49.656 -38.190 1.00 52.88 174 PHE A N 1
ATOM 1397 C CA . PHE A 1 174 ? 12.148 -50.018 -39.608 1.00 52.88 174 PHE A CA 1
ATOM 1398 C C . PHE A 1 174 ? 11.975 -48.743 -40.441 1.00 52.88 174 PHE A C 1
ATOM 1400 O O . PHE A 1 174 ? 11.255 -47.839 -39.953 1.00 52.88 174 PHE A O 1
#

InterPro domains:
  IPR048889 NSUN5/RCM1, N-terminal domain [PF21153] (48-120)